Protein AF-A0AAW0RC03-F1 (afdb_monomer_lite)

Foldseek 3Di:
DDPPVLVQFAQQVVLLVVLQAAEPDPGAHEDVVCPVRSPNNVVRHPPYHDDRYD

Organism: NCBI:txid1337665

Structure (mmCIF, N/CA/C/O backbone):
data_AF-A0AAW0RC03-F1
#
_entry.id   AF-A0AAW0RC03-F1
#
loop_
_atom_site.group_PDB
_atom_site.id
_atom_site.type_symbol
_atom_site.label_atom_id
_atom_site.label_alt_id
_atom_site.label_comp_id
_atom_site.label_asym_id
_atom_site.label_entity_id
_atom_site.label_seq_id
_atom_site.pdbx_PDB_ins_code
_atom_site.Cartn_x
_atom_site.Cartn_y
_atom_site.Cartn_z
_atom_site.occupancy
_atom_site.B_iso_or_equiv
_atom_site.auth_seq_id
_atom_site.auth_comp_id
_atom_site.auth_asym_id
_atom_site.auth_atom_id
_atom_site.pdbx_PDB_model_num
ATOM 1 N N . MET A 1 1 ? 13.167 -0.011 -18.359 1.00 51.50 1 MET A N 1
ATOM 2 C CA . MET A 1 1 ? 12.431 -0.875 -17.413 1.00 51.50 1 MET A CA 1
ATOM 3 C C . MET A 1 1 ? 13.155 -0.759 -16.079 1.00 51.50 1 MET A C 1
AT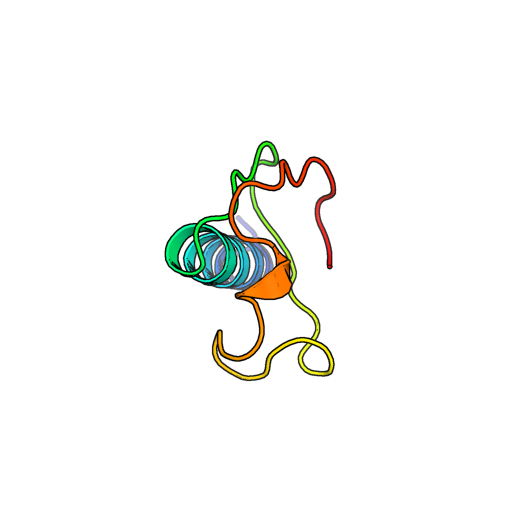OM 5 O O . MET A 1 1 ? 14.294 -1.194 -16.004 1.00 51.50 1 MET A O 1
ATOM 9 N N . ILE A 1 2 ? 12.595 -0.044 -15.099 1.00 70.38 2 ILE A N 1
ATOM 10 C CA . ILE A 1 2 ? 13.233 0.127 -13.783 1.00 70.38 2 ILE A CA 1
ATOM 11 C C . ILE A 1 2 ? 12.509 -0.837 -12.845 1.00 70.38 2 ILE A C 1
ATOM 13 O O . ILE A 1 2 ? 11.367 -0.588 -12.475 1.00 70.38 2 ILE A O 1
ATOM 17 N N . THR A 1 3 ? 13.122 -1.980 -12.557 1.00 83.50 3 THR A N 1
ATOM 18 C CA . THR A 1 3 ? 12.481 -3.104 -11.855 1.00 83.50 3 THR A CA 1
ATOM 19 C C . THR A 1 3 ? 12.266 -2.803 -10.374 1.00 83.50 3 THR A C 1
ATOM 21 O O . THR A 1 3 ? 11.142 -2.881 -9.890 1.00 83.50 3 THR A O 1
ATOM 24 N N . SER A 1 4 ? 13.299 -2.312 -9.683 1.00 89.25 4 SER A N 1
ATOM 25 C CA . SER A 1 4 ? 13.265 -2.125 -8.226 1.00 89.25 4 SER A CA 1
ATOM 26 C C . SER A 1 4 ? 12.178 -1.159 -7.747 1.00 89.25 4 SER A C 1
ATOM 28 O O . SER A 1 4 ? 11.500 -1.430 -6.761 1.00 89.25 4 SER A O 1
ATOM 30 N N . LYS A 1 5 ? 11.979 -0.033 -8.447 1.00 90.00 5 LYS A N 1
ATOM 31 C CA . LYS A 1 5 ? 10.947 0.950 -8.076 1.00 90.00 5 LYS A CA 1
ATOM 32 C C . LYS A 1 5 ? 9.544 0.357 -8.217 1.00 90.00 5 LYS A C 1
ATOM 34 O O . LYS A 1 5 ? 8.707 0.535 -7.337 1.00 90.00 5 LYS A O 1
ATOM 39 N N . ASN A 1 6 ? 9.290 -0.338 -9.324 1.00 91.75 6 ASN A N 1
ATOM 40 C CA . ASN A 1 6 ? 7.985 -0.931 -9.590 1.00 91.75 6 ASN A CA 1
ATOM 41 C C . ASN A 1 6 ? 7.643 -2.020 -8.566 1.00 91.75 6 ASN A C 1
ATOM 43 O O . ASN A 1 6 ? 6.496 -2.092 -8.132 1.00 91.75 6 ASN A O 1
ATOM 47 N N . ASP A 1 7 ? 8.629 -2.811 -8.140 1.00 93.50 7 ASP A N 1
ATOM 48 C CA . ASP A 1 7 ? 8.418 -3.870 -7.152 1.00 93.50 7 ASP A CA 1
ATOM 49 C C . ASP A 1 7 ? 8.030 -3.311 -5.776 1.00 93.50 7 ASP A C 1
ATOM 51 O O . ASP A 1 7 ? 7.086 -3.817 -5.162 1.00 93.50 7 ASP A O 1
ATOM 55 N N . ILE A 1 8 ? 8.686 -2.231 -5.327 1.00 93.31 8 ILE A N 1
ATOM 56 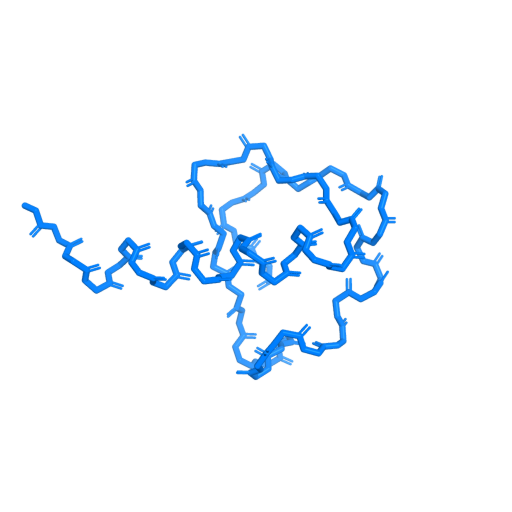C CA . ILE A 1 8 ? 8.354 -1.555 -4.060 1.00 93.31 8 ILE A CA 1
ATOM 57 C C . ILE A 1 8 ? 6.935 -0.978 -4.109 1.00 93.31 8 ILE A C 1
ATOM 59 O O . ILE A 1 8 ? 6.124 -1.245 -3.223 1.00 93.31 8 ILE A O 1
ATOM 63 N N . LEU A 1 9 ? 6.602 -0.244 -5.173 1.00 95.00 9 LEU A N 1
ATOM 64 C CA . LEU A 1 9 ? 5.276 0.360 -5.327 1.00 95.00 9 LEU A CA 1
ATOM 65 C C . LEU A 1 9 ? 4.158 -0.689 -5.409 1.00 95.00 9 LEU A C 1
ATOM 67 O O . LEU A 1 9 ? 3.071 -0.504 -4.856 1.00 95.00 9 LEU A O 1
ATOM 71 N N . ALA A 1 10 ? 4.414 -1.808 -6.087 1.00 95.19 10 ALA A N 1
ATOM 72 C CA . ALA A 1 10 ? 3.464 -2.908 -6.164 1.00 95.19 10 ALA A CA 1
ATOM 73 C C . ALA A 1 10 ? 3.317 -3.623 -4.811 1.00 95.19 10 ALA A C 1
ATOM 75 O O . ALA A 1 10 ? 2.218 -4.060 -4.468 1.00 95.19 10 ALA A O 1
ATOM 76 N N . GLN A 1 11 ? 4.399 -3.756 -4.037 1.00 96.00 11 GLN A N 1
ATOM 77 C CA . GLN A 1 11 ? 4.361 -4.339 -2.696 1.00 96.00 11 GLN A CA 1
ATOM 78 C C . GLN A 1 11 ? 3.508 -3.503 -1.742 1.00 96.00 11 GLN A C 1
ATOM 80 O O . GLN A 1 11 ? 2.553 -4.041 -1.177 1.00 96.00 11 GLN A O 1
ATOM 85 N N . GLY A 1 12 ? 3.781 -2.203 -1.624 1.00 95.88 12 GLY A N 1
ATOM 86 C CA . GLY A 1 12 ? 3.008 -1.325 -0.746 1.00 95.88 12 GLY A CA 1
ATOM 87 C C . GLY A 1 12 ? 1.533 -1.247 -1.152 1.00 95.88 12 GLY A C 1
ATOM 88 O O . GLY A 1 12 ? 0.642 -1.309 -0.303 1.00 95.88 12 GLY A O 1
ATOM 89 N N . GLN A 1 13 ? 1.242 -1.254 -2.459 1.00 95.94 13 GLN A N 1
ATOM 90 C CA . GLN A 1 13 ? -0.138 -1.311 -2.947 1.00 95.94 13 GLN A CA 1
ATOM 91 C C . GLN A 1 13 ? -0.855 -2.605 -2.534 1.00 95.94 13 GLN A C 1
ATOM 93 O O . GL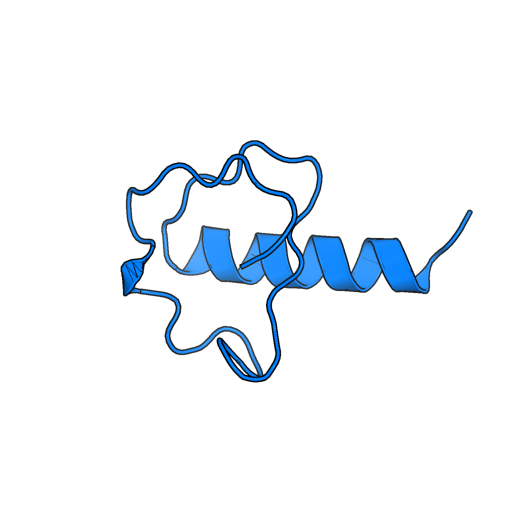N A 1 13 ? -2.035 -2.558 -2.179 1.00 95.94 13 GLN A O 1
ATOM 98 N N . ARG A 1 14 ? -0.177 -3.762 -2.576 1.00 96.31 14 ARG A N 1
ATOM 99 C CA . ARG A 1 14 ? -0.759 -5.034 -2.111 1.00 96.31 14 ARG A CA 1
ATOM 100 C C . ARG A 1 14 ? -1.066 -4.989 -0.619 1.00 96.31 14 ARG A C 1
ATOM 102 O O . ARG A 1 14 ? -2.143 -5.434 -0.232 1.00 96.31 14 ARG A O 1
ATOM 109 N N . TRP A 1 15 ? -0.171 -4.432 0.192 1.00 97.00 15 TRP A N 1
ATOM 110 C CA . TRP A 1 15 ? -0.376 -4.305 1.635 1.00 97.00 15 TRP A CA 1
ATOM 111 C C . TRP A 1 15 ? -1.578 -3.420 1.973 1.00 97.00 15 TRP A C 1
ATOM 113 O O . TRP A 1 15 ? -2.481 -3.863 2.679 1.00 97.00 15 TRP A O 1
ATOM 123 N N . ALA A 1 16 ? -1.662 -2.222 1.392 1.00 95.44 16 ALA A N 1
ATOM 124 C CA . ALA A 1 16 ? -2.786 -1.319 1.637 1.00 95.44 16 ALA A CA 1
ATOM 125 C C . ALA A 1 16 ? -4.131 -1.923 1.192 1.00 95.44 16 ALA A C 1
ATOM 127 O O . ALA A 1 16 ? -5.122 -1.842 1.917 1.00 95.44 16 ALA A O 1
ATOM 128 N N . LYS A 1 17 ? -4.169 -2.598 0.033 1.00 95.38 17 LYS A N 1
ATOM 129 C CA . LYS A 1 17 ? -5.375 -3.307 -0.431 1.00 95.38 17 LYS A CA 1
ATOM 130 C C . LYS A 1 17 ? -5.758 -4.464 0.492 1.00 95.38 17 LYS A C 1
ATOM 132 O O . LYS A 1 17 ? -6.941 -4.636 0.773 1.00 95.38 17 LYS A O 1
ATOM 137 N N . ALA A 1 18 ? -4.786 -5.234 0.985 1.00 95.94 18 ALA A N 1
ATOM 138 C CA . ALA A 1 18 ? -5.031 -6.320 1.935 1.00 95.94 18 ALA A CA 1
ATOM 139 C C . ALA A 1 18 ? -5.601 -5.805 3.270 1.00 95.94 18 ALA A C 1
ATOM 141 O O . ALA A 1 18 ? -6.466 -6.455 3.853 1.00 95.94 18 ALA A O 1
ATOM 142 N N . ALA A 1 19 ? -5.195 -4.608 3.704 1.00 95.75 19 ALA A N 1
ATOM 143 C CA . ALA A 1 19 ? -5.763 -3.921 4.864 1.00 95.75 19 ALA A CA 1
ATOM 144 C C . ALA A 1 19 ? -7.161 -3.311 4.610 1.00 95.75 19 ALA A C 1
ATOM 146 O O . ALA A 1 19 ? -7.812 -2.819 5.533 1.00 95.75 19 ALA A O 1
ATOM 147 N N . GLY A 1 20 ? -7.660 -3.369 3.370 1.00 95.12 20 GLY A N 1
ATOM 148 C CA . GLY A 1 20 ? -8.985 -2.888 2.981 1.00 95.12 20 GLY A CA 1
ATOM 149 C C . GLY A 1 20 ? -9.023 -1.440 2.493 1.00 95.12 20 GLY A C 1
ATOM 150 O O . GLY A 1 20 ? -10.110 -0.866 2.425 1.00 95.12 20 GLY A O 1
ATOM 151 N N . ALA A 1 21 ? -7.878 -0.837 2.169 1.00 95.88 21 ALA A N 1
ATOM 152 C CA . ALA A 1 21 ? -7.821 0.469 1.518 1.00 95.88 21 ALA A CA 1
ATOM 153 C C . ALA A 1 21 ? -8.104 0.364 0.009 1.00 95.88 21 ALA A C 1
ATOM 155 O O . ALA A 1 21 ? -7.812 -0.646 -0.640 1.00 95.88 21 ALA A O 1
ATOM 156 N N . VAL A 1 22 ? -8.615 1.443 -0.580 1.00 95.38 22 VAL A N 1
ATOM 157 C CA . VAL A 1 22 ? -8.830 1.569 -2.026 1.00 95.38 22 VAL A CA 1
ATOM 158 C C . VAL A 1 22 ? -7.718 2.435 -2.612 1.00 95.38 22 VAL A C 1
ATOM 160 O O . VAL A 1 22 ? -7.734 3.655 -2.485 1.00 95.38 22 VAL A O 1
ATOM 163 N N . VAL A 1 23 ? -6.735 1.815 -3.266 1.00 94.31 23 VAL A N 1
ATOM 164 C CA . VAL A 1 23 ? -5.615 2.538 -3.897 1.00 94.31 23 VAL A CA 1
ATOM 165 C C . VAL A 1 23 ? -5.979 2.933 -5.330 1.00 94.31 23 VAL A C 1
ATOM 167 O O . VAL A 1 23 ? -6.187 2.050 -6.165 1.00 94.31 23 VAL A O 1
ATOM 170 N N . LYS A 1 24 ? -6.029 4.242 -5.610 1.00 93.94 24 LYS A N 1
ATOM 171 C CA . LYS A 1 24 ? -6.344 4.824 -6.931 1.00 93.94 24 LYS A CA 1
ATOM 172 C C . LYS A 1 24 ? -5.111 5.179 -7.770 1.00 93.94 24 LYS A C 1
ATOM 174 O O . LYS A 1 24 ? -5.255 5.505 -8.944 1.00 93.94 24 LYS A O 1
ATOM 179 N N . SER A 1 25 ? -3.915 5.114 -7.193 1.00 89.44 25 SER A N 1
ATOM 180 C CA . SER A 1 25 ? -2.648 5.284 -7.906 1.00 89.44 25 SER A CA 1
ATOM 181 C C . SER A 1 25 ? -2.191 3.982 -8.583 1.00 89.44 25 SER A C 1
ATOM 183 O O . SER A 1 25 ? -2.635 2.881 -8.240 1.00 89.44 25 SER A O 1
ATOM 185 N N . GLU A 1 26 ? -1.260 4.097 -9.536 1.00 88.81 26 GLU A N 1
ATOM 186 C CA . GLU A 1 26 ? -0.643 2.940 -10.212 1.00 88.81 26 GLU A CA 1
ATOM 187 C C . GLU A 1 26 ? 0.249 2.094 -9.286 1.00 88.81 26 GLU A C 1
ATOM 189 O O . GLU A 1 26 ? 0.623 0.976 -9.630 1.00 88.81 26 GLU A O 1
ATOM 194 N N . GLY A 1 27 ? 0.574 2.608 -8.101 1.00 92.00 27 GLY A N 1
ATOM 195 C CA . GLY A 1 27 ? 1.380 1.940 -7.095 1.00 92.00 27 GLY A CA 1
ATOM 196 C C . GLY A 1 27 ? 1.526 2.817 -5.855 1.00 92.00 27 GLY A C 1
ATOM 197 O O . GLY A 1 27 ? 1.269 4.023 -5.903 1.00 92.00 27 GLY A O 1
ATOM 198 N N . LEU A 1 28 ? 1.905 2.203 -4.739 1.00 95.50 28 LEU A N 1
ATOM 199 C CA . LEU A 1 28 ? 1.947 2.865 -3.443 1.00 95.50 28 LEU A CA 1
ATOM 200 C C . LEU A 1 28 ? 3.251 2.531 -2.734 1.00 95.50 28 LEU A C 1
ATOM 202 O O . LEU A 1 28 ? 3.536 1.367 -2.467 1.00 95.50 28 LEU A O 1
ATOM 206 N N . GLU A 1 29 ? 4.026 3.559 -2.427 1.00 95.56 29 GLU A N 1
AT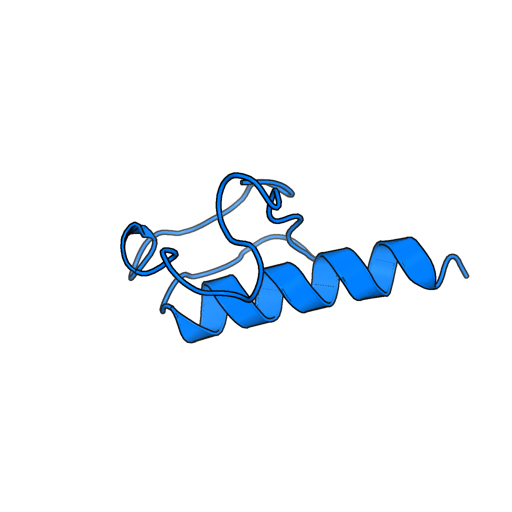OM 207 C CA . GLU A 1 29 ? 5.165 3.461 -1.529 1.00 95.56 29 GLU A CA 1
ATOM 208 C C . GLU A 1 29 ? 4.655 3.505 -0.089 1.00 95.56 29 GLU A C 1
ATOM 210 O O . GLU A 1 29 ? 3.829 4.349 0.256 1.00 95.56 29 GLU A O 1
ATOM 215 N N . VAL A 1 30 ? 5.122 2.576 0.737 1.00 95.31 30 VAL A N 1
ATOM 216 C CA . VAL A 1 30 ? 4.798 2.534 2.163 1.00 95.31 30 VAL A CA 1
ATOM 217 C C . VAL A 1 30 ? 6.108 2.668 2.915 1.00 95.31 30 VAL A C 1
ATOM 219 O O . VAL A 1 30 ? 7.012 1.850 2.735 1.00 95.31 30 VAL A O 1
ATOM 222 N N . SER A 1 31 ? 6.230 3.718 3.725 1.00 94.50 31 SER A N 1
ATOM 223 C CA . SER A 1 31 ? 7.424 3.919 4.544 1.00 94.50 31 SER A CA 1
ATOM 224 C C . SER A 1 31 ? 7.616 2.750 5.523 1.00 94.50 31 SER A C 1
ATOM 226 O O . SER A 1 31 ? 6.657 2.383 6.205 1.00 94.50 31 SER A O 1
ATOM 228 N N . PRO A 1 32 ? 8.845 2.225 5.708 1.00 92.94 32 PRO A N 1
ATOM 229 C CA . PRO A 1 32 ? 9.139 1.242 6.756 1.00 92.94 32 PRO A CA 1
ATOM 230 C C . PRO A 1 32 ? 8.832 1.728 8.181 1.00 92.94 32 PRO A C 1
ATOM 232 O O . PRO A 1 32 ? 8.721 0.916 9.093 1.00 92.94 32 PRO A O 1
ATOM 235 N N . LEU A 1 33 ? 8.713 3.047 8.385 1.00 93.19 33 LEU A N 1
ATOM 236 C CA . LEU A 1 33 ? 8.273 3.637 9.656 1.00 93.19 33 LEU A CA 1
ATOM 237 C C . LEU A 1 33 ? 6.752 3.550 9.848 1.00 93.19 33 LEU A C 1
ATOM 239 O O . LEU A 1 33 ? 6.285 3.573 10.984 1.00 93.19 33 LEU A O 1
ATOM 243 N N . THR A 1 34 ? 5.997 3.470 8.750 1.00 93.19 34 THR A N 1
ATOM 244 C CA . THR A 1 34 ? 4.545 3.257 8.744 1.00 93.19 34 THR A CA 1
ATOM 245 C C . THR A 1 34 ? 4.232 1.767 8.862 1.00 93.19 34 THR A C 1
ATOM 247 O O . THR A 1 34 ? 3.372 1.376 9.645 1.00 93.19 34 THR A O 1
ATOM 250 N N . SER A 1 35 ? 4.926 0.934 8.082 1.00 92.31 35 SER A N 1
ATOM 251 C CA . SER A 1 35 ? 4.745 -0.516 8.059 1.00 92.31 35 SER A CA 1
ATOM 252 C C . SER A 1 35 ? 5.999 -1.196 7.521 1.00 92.31 35 SER A C 1
ATOM 254 O O . SER A 1 35 ? 6.469 -0.864 6.432 1.00 92.31 35 SER A O 1
ATOM 256 N N . TYR A 1 36 ? 6.545 -2.155 8.264 1.00 92.38 36 TYR A N 1
ATOM 25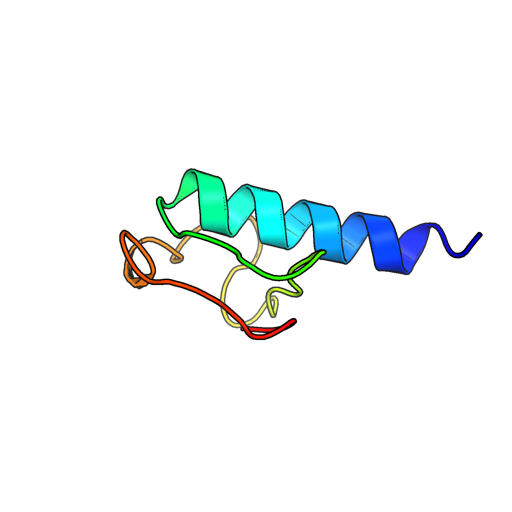7 C CA . TYR A 1 36 ? 7.750 -2.881 7.875 1.00 92.38 36 TYR A CA 1
ATOM 258 C C . TYR A 1 36 ? 7.443 -4.029 6.901 1.00 92.38 36 TYR A C 1
ATOM 260 O O . TYR A 1 36 ? 8.231 -4.301 5.995 1.00 92.38 36 TYR A O 1
ATOM 268 N N . GLY A 1 37 ? 6.297 -4.697 7.067 1.00 92.31 37 GLY A N 1
ATOM 269 C CA . GLY A 1 37 ? 5.894 -5.878 6.298 1.00 92.31 37 GLY A CA 1
ATOM 270 C C . GLY A 1 37 ? 4.415 -5.926 5.897 1.00 92.31 37 GLY A C 1
ATOM 271 O O . GLY A 1 37 ? 3.947 -6.977 5.451 1.00 92.31 37 GLY A O 1
ATOM 272 N N . GLY A 1 38 ? 3.681 -4.821 6.028 1.00 92.75 38 GLY A N 1
ATOM 273 C CA . GLY A 1 38 ? 2.248 -4.720 5.731 1.00 92.75 38 GLY A CA 1
ATOM 274 C C . GLY A 1 38 ? 1.337 -4.714 6.965 1.00 92.75 38 GLY A C 1
ATOM 275 O O . GLY A 1 38 ? 0.120 -4.630 6.813 1.00 92.75 38 GLY A O 1
ATOM 276 N N . GLU A 1 39 ? 1.897 -4.783 8.174 1.00 95.62 39 GLU A N 1
ATOM 277 C CA . GLU A 1 39 ? 1.195 -4.585 9.447 1.00 95.62 39 GLU A CA 1
ATOM 278 C C . GLU A 1 39 ? 0.833 -3.112 9.709 1.00 95.62 39 GLU A C 1
ATOM 280 O O . GLU A 1 39 ? 1.464 -2.209 9.163 1.00 95.62 39 GLU A O 1
ATOM 285 N N . GLY A 1 40 ? -0.163 -2.841 10.561 1.00 93.88 40 GLY A N 1
ATOM 286 C CA . GLY A 1 40 ? -0.469 -1.477 11.025 1.00 93.88 40 GLY A CA 1
ATOM 287 C C . GLY A 1 40 ? -1.228 -0.594 10.023 1.00 93.88 40 GLY A C 1
ATOM 288 O O . GLY A 1 40 ? -1.469 0.586 10.287 1.00 93.88 40 GLY A O 1
ATOM 289 N N . LEU A 1 41 ? -1.621 -1.145 8.870 1.00 95.38 41 LEU A N 1
ATOM 290 C CA . LEU A 1 41 ? -2.339 -0.429 7.810 1.00 95.38 41 LEU A CA 1
ATOM 291 C C . LEU A 1 41 ? -3.869 -0.460 7.974 1.00 95.38 41 LEU A C 1
ATOM 293 O O . LEU A 1 41 ? -4.590 0.089 7.141 1.00 95.38 41 LEU A O 1
ATOM 297 N N . GLU A 1 42 ? -4.392 -1.067 9.039 1.00 93.62 42 GLU A N 1
ATOM 298 C CA . GLU A 1 42 ? -5.832 -1.222 9.292 1.00 93.62 42 GLU A CA 1
ATOM 299 C C . GLU A 1 42 ? -6.555 0.126 9.393 1.00 93.62 42 GLU A C 1
ATOM 301 O O . GLU A 1 42 ? -7.734 0.232 9.053 1.00 93.62 42 GLU A O 1
ATOM 306 N N . ASN A 1 43 ? -5.832 1.176 9.794 1.00 91.69 43 ASN A N 1
ATOM 307 C CA . ASN A 1 43 ? -6.341 2.544 9.849 1.00 91.69 43 ASN A CA 1
ATOM 308 C C . ASN A 1 43 ? -6.783 3.067 8.471 1.00 91.69 43 ASN A C 1
ATOM 310 O O . ASN A 1 43 ? -7.626 3.957 8.409 1.00 91.69 43 ASN A O 1
ATOM 314 N N . PHE A 1 44 ? -6.272 2.502 7.370 1.00 92.12 44 PHE A N 1
ATOM 315 C CA . PHE A 1 44 ? -6.640 2.874 5.999 1.00 92.12 44 PHE A CA 1
ATOM 316 C C . PHE A 1 44 ? -7.842 2.097 5.447 1.00 92.12 44 PHE A C 1
ATOM 318 O O . PHE A 1 44 ? -8.249 2.320 4.305 1.00 92.12 44 PHE A O 1
ATOM 325 N N . LYS A 1 45 ? -8.441 1.192 6.228 1.00 95.06 45 LYS A N 1
ATOM 326 C CA . LYS A 1 45 ? -9.597 0.405 5.794 1.00 95.06 45 LYS A CA 1
ATOM 327 C C . LYS A 1 45 ? -10.756 1.310 5.361 1.00 95.06 45 LYS A C 1
ATOM 329 O O . LYS A 1 45 ? -11.229 2.143 6.128 1.00 95.06 45 LYS A O 1
ATOM 334 N N . GLY A 1 46 ? -11.233 1.120 4.132 1.00 93.56 46 GLY A N 1
ATOM 335 C CA . GLY A 1 46 ? -12.307 1.913 3.529 1.00 93.56 46 GLY A CA 1
ATOM 336 C C . GLY A 1 46 ? -11.891 3.310 3.058 1.00 93.56 46 GLY A C 1
ATOM 337 O O . GLY A 1 46 ? -12.724 4.016 2.495 1.00 93.56 46 GLY A O 1
ATOM 338 N N . GLN A 1 47 ? -10.631 3.715 3.250 1.00 95.06 47 GLN A N 1
ATOM 339 C CA . GLN A 1 47 ? -10.124 4.990 2.748 1.00 95.06 47 GLN A CA 1
ATOM 340 C C . GLN A 1 47 ? -9.692 4.878 1.286 1.00 95.06 47 GLN A C 1
ATOM 342 O O . GLN A 1 47 ? -9.171 3.849 0.847 1.00 95.06 47 GLN A O 1
ATOM 347 N N . GLU A 1 48 ? -9.862 5.966 0.538 1.00 94.69 48 GLU A N 1
ATOM 348 C CA . GLU A 1 48 ? -9.332 6.086 -0.816 1.00 94.69 48 GLU A CA 1
ATOM 349 C C . GLU A 1 48 ? -7.959 6.765 -0.794 1.00 94.69 48 GLU A C 1
ATOM 351 O O . GLU A 1 48 ? -7.839 7.954 -0.501 1.00 94.69 48 GLU A O 1
ATOM 356 N N . ILE A 1 49 ? -6.915 6.020 -1.153 1.00 92.62 49 ILE A N 1
ATOM 357 C CA . ILE A 1 49 ? -5.552 6.540 -1.251 1.00 92.62 49 ILE A CA 1
ATOM 358 C C . ILE A 1 49 ? -5.299 6.926 -2.703 1.00 92.62 49 ILE A C 1
ATOM 360 O O . ILE A 1 49 ? -5.176 6.072 -3.584 1.00 92.62 49 ILE A O 1
ATOM 364 N N . SER A 1 50 ? -5.245 8.233 -2.946 1.00 90.75 50 SER A N 1
ATOM 365 C CA . SER A 1 50 ? -4.940 8.803 -4.266 1.00 90.75 50 SER A CA 1
ATOM 366 C C . SER A 1 50 ? -3.482 9.265 -4.386 1.00 90.75 50 SER A C 1
ATOM 368 O O . SER A 1 50 ? -3.032 9.586 -5.484 1.00 90.75 50 SER A O 1
ATOM 370 N N . SER A 1 51 ? -2.736 9.300 -3.275 1.00 85.88 51 SER A N 1
ATOM 371 C CA . SER A 1 51 ? -1.303 9.599 -3.260 1.00 85.88 51 SER A CA 1
ATOM 372 C C . SER A 1 51 ? -0.472 8.375 -3.658 1.00 85.88 51 SER A C 1
ATOM 374 O O . SER A 1 51 ? -0.901 7.229 -3.537 1.00 85.88 51 SER A O 1
ATOM 376 N N . ALA A 1 52 ? 0.751 8.622 -4.128 1.00 86.06 52 ALA A N 1
ATOM 377 C CA . ALA A 1 52 ? 1.711 7.563 -4.436 1.00 86.06 52 ALA A CA 1
ATOM 378 C C . ALA A 1 52 ? 2.511 7.086 -3.208 1.00 86.06 52 ALA A C 1
ATOM 380 O O . ALA A 1 52 ? 3.278 6.139 -3.342 1.00 86.06 52 ALA A O 1
ATOM 381 N N . ALA A 1 53 ? 2.347 7.718 -2.038 1.00 87.75 53 ALA A N 1
ATOM 382 C CA . ALA A 1 53 ? 3.085 7.389 -0.819 1.00 87.75 53 ALA A CA 1
ATOM 383 C C . ALA A 1 53 ? 2.248 7.620 0.451 1.00 87.75 53 ALA A C 1
ATOM 385 O O . ALA A 1 53 ? 1.428 8.552 0.476 1.00 87.75 53 ALA A O 1
ATOM 386 N N .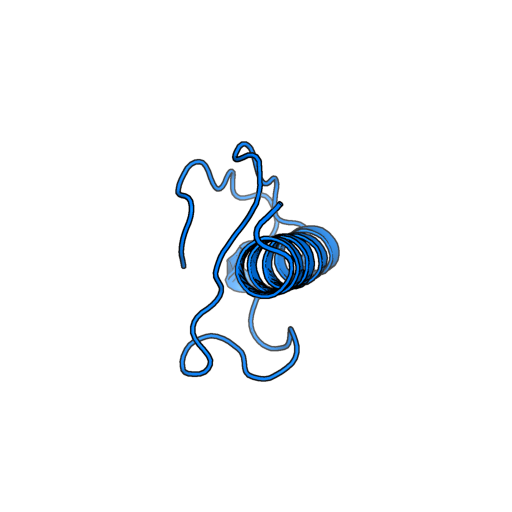 ILE A 1 54 ? 2.490 6.783 1.470 1.00 86.88 54 ILE A N 1
ATOM 387 C CA . ILE A 1 54 ? 1.971 6.864 2.850 1.00 86.88 54 ILE A CA 1
ATOM 388 C C . ILE A 1 54 ? 3.007 6.400 3.890 1.00 86.88 54 ILE A C 1
ATOM 390 O O . ILE A 1 54 ? 3.960 5.670 3.529 1.00 86.88 54 ILE A O 1
#

Radius of gyration: 10.27 Å; chains: 1; bounding box: 26×16×28 Å

pLDDT: mean 91.9, std 7.0, range [51.5, 97.0]

Sequence (54 aa):
MITSKNDILAQGQRWAKAAGAVVKSEGLEVSPLTSYGGEGLENFKGQEISSAAI

InterPro domains:
  IPR029044 Nucleotide-diphospho-sugar transferases [G3DSA:3.90.550.10] (1-54)
  IPR029044 Nucleotide-diphospho-sugar transferases [SSF53448] (3-49)

Secondary structure (DSSP, 8-state):
--HHHHHHHHHHHHHHHHTT-EE-SS--B--TTT-SSSTT-GGGTT-EE-SSB-